Protein AF-Q6QFH0-F1 (afdb_monomer)

Structure (mmCIF, N/CA/C/O backbone):
data_AF-Q6QFH0-F1
#
_entry.id   AF-Q6QFH0-F1
#
loop_
_atom_site.group_PDB
_atom_site.id
_atom_site.type_symbol
_atom_site.label_atom_id
_atom_site.label_alt_id
_atom_site.label_comp_id
_atom_site.label_asym_id
_atom_site.label_entity_id
_atom_site.label_seq_id
_atom_site.pdbx_PDB_ins_code
_atom_site.Cartn_x
_atom_site.Cartn_y
_atom_site.Cartn_z
_atom_site.occupancy
_atom_site.B_iso_or_equiv
_atom_site.auth_seq_id
_atom_site.auth_comp_id
_atom_site.auth_asym_id
_atom_site.auth_atom_id
_atom_site.pdbx_PDB_model_num
ATOM 1 N N . MET A 1 1 ? -15.747 -8.067 1.811 1.00 67.12 1 MET A N 1
ATOM 2 C CA . MET A 1 1 ? -14.749 -8.583 2.760 1.00 67.12 1 MET A CA 1
ATOM 3 C C . MET A 1 1 ? -13.334 -8.296 2.285 1.00 67.12 1 MET A C 1
ATOM 5 O O . MET A 1 1 ? -12.769 -9.105 1.547 1.00 67.12 1 MET A O 1
ATOM 9 N N . PRO A 1 2 ? -12.732 -7.148 2.642 1.00 84.94 2 PRO A N 1
ATOM 10 C CA . PRO A 1 2 ? -11.292 -7.014 2.578 1.00 84.94 2 PRO A CA 1
ATOM 11 C C . PRO A 1 2 ? -10.697 -7.846 3.722 1.00 84.94 2 PRO A C 1
ATOM 13 O O . PRO A 1 2 ? -10.607 -7.395 4.857 1.00 84.94 2 PRO A O 1
ATOM 16 N N . ASP A 1 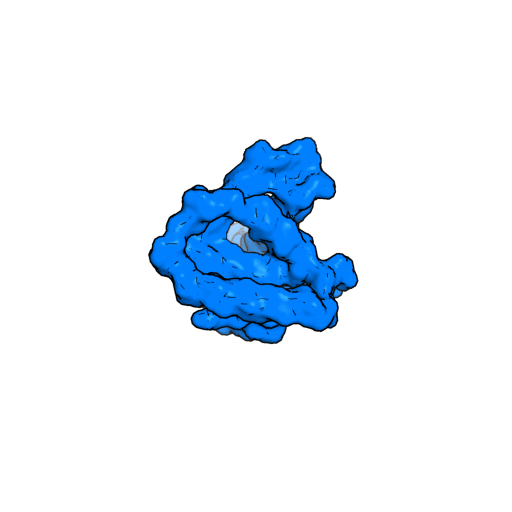3 ? -10.296 -9.081 3.432 1.00 93.75 3 ASP A N 1
ATOM 17 C CA . ASP A 1 3 ? -9.429 -9.819 4.350 1.00 93.75 3 ASP A CA 1
ATOM 18 C C . ASP A 1 3 ? -8.071 -9.096 4.417 1.00 93.75 3 ASP A C 1
ATOM 20 O O . ASP A 1 3 ? -7.347 -9.007 3.421 1.00 93.75 3 ASP A O 1
ATOM 24 N N . LEU A 1 4 ? -7.774 -8.518 5.585 1.00 95.81 4 LEU A N 1
ATOM 25 C CA . LEU A 1 4 ? -6.565 -7.739 5.851 1.00 95.81 4 LEU A CA 1
ATOM 26 C C . LEU A 1 4 ? -5.417 -8.593 6.397 1.00 95.81 4 LEU A C 1
ATOM 28 O O . LEU A 1 4 ? -4.416 -8.032 6.841 1.00 95.81 4 LEU A O 1
ATOM 32 N N . SER A 1 5 ? -5.527 -9.924 6.421 1.00 96.88 5 SER A N 1
ATOM 33 C CA . SER A 1 5 ? -4.403 -10.792 6.784 1.00 96.88 5 SER A CA 1
ATOM 34 C C . SER A 1 5 ? -3.234 -10.617 5.807 1.00 96.88 5 SER A C 1
ATOM 36 O O . SER A 1 5 ? -3.402 -10.167 4.667 1.00 96.88 5 SER A O 1
ATOM 38 N N . HIS A 1 6 ? -2.019 -10.951 6.253 1.00 97.31 6 HIS A N 1
ATOM 39 C CA . HIS A 1 6 ? -0.825 -10.835 5.408 1.00 97.31 6 HIS A CA 1
ATOM 40 C C . HIS A 1 6 ? -0.943 -11.701 4.146 1.00 97.31 6 HIS A C 1
ATOM 42 O O . HIS A 1 6 ? -0.709 -11.211 3.043 1.00 97.31 6 HIS A O 1
ATOM 48 N N . GLU A 1 7 ? -1.396 -12.946 4.292 1.00 97.25 7 GLU A N 1
ATOM 49 C CA . GLU A 1 7 ? -1.573 -13.884 3.180 1.00 97.25 7 GLU A CA 1
ATOM 50 C C . GLU A 1 7 ? -2.632 -13.404 2.177 1.00 97.25 7 GLU A C 1
ATOM 52 O O . GLU A 1 7 ? -2.376 -13.376 0.970 1.00 97.25 7 GLU A O 1
ATOM 57 N N . ALA A 1 8 ? -3.797 -12.953 2.656 1.00 97.50 8 ALA A N 1
ATOM 58 C CA . ALA A 1 8 ? -4.847 -12.450 1.775 1.00 97.50 8 ALA A CA 1
ATOM 59 C C . ALA A 1 8 ? -4.439 -11.152 1.068 1.00 97.50 8 ALA A C 1
ATOM 61 O O . ALA A 1 8 ? -4.709 -10.991 -0.123 1.00 97.50 8 ALA A O 1
ATOM 62 N N . SER A 1 9 ? -3.732 -10.255 1.763 1.00 97.75 9 SER A N 1
ATOM 63 C CA . SER A 1 9 ? -3.191 -9.030 1.163 1.00 97.75 9 SER A CA 1
ATOM 64 C C . SER A 1 9 ? -2.160 -9.355 0.080 1.00 97.75 9 SER A C 1
ATOM 66 O O . SER A 1 9 ? -2.196 -8.771 -1.002 1.00 97.75 9 SER A O 1
ATOM 68 N N . ALA A 1 10 ? -1.273 -10.324 0.322 1.00 97.50 10 ALA A N 1
ATOM 69 C CA . ALA A 1 10 ? -0.303 -10.778 -0.670 1.00 97.50 10 ALA A CA 1
ATOM 70 C C . ALA A 1 10 ? -0.994 -11.369 -1.910 1.00 97.50 10 ALA A C 1
ATOM 72 O O . ALA A 1 10 ? -0.649 -11.003 -3.035 1.00 97.50 10 ALA A O 1
ATOM 73 N N . LYS A 1 11 ? -2.007 -12.222 -1.713 1.00 97.88 11 LYS A N 1
ATOM 74 C CA . LYS A 1 11 ? -2.815 -12.786 -2.803 1.00 97.88 11 LYS A CA 1
ATOM 75 C C . LYS A 1 11 ? -3.537 -11.699 -3.600 1.00 97.88 11 LYS A C 1
ATOM 77 O O . LYS A 1 11 ? -3.505 -11.721 -4.826 1.00 97.88 11 LYS A O 1
ATOM 82 N N . TYR A 1 12 ? -4.129 -10.725 -2.912 1.00 97.50 12 TYR A N 1
ATOM 83 C CA . TYR A 1 12 ? -4.809 -9.599 -3.543 1.00 97.50 12 TYR A CA 1
ATOM 84 C C . TYR A 1 12 ? -3.877 -8.840 -4.493 1.00 97.50 12 TYR A C 1
ATOM 86 O O . TYR A 1 12 ? -4.212 -8.613 -5.653 1.00 97.50 12 TYR A O 1
ATOM 94 N N . TRP A 1 13 ? -2.682 -8.478 -4.016 1.00 97.94 13 TRP A N 1
ATOM 95 C CA . TRP A 1 13 ? -1.719 -7.752 -4.839 1.00 97.94 13 TRP A CA 1
ATOM 96 C C . TRP A 1 13 ? -1.155 -8.609 -5.971 1.00 97.94 13 TRP A C 1
ATOM 98 O O . TRP A 1 13 ? -0.882 -8.073 -7.043 1.00 97.94 13 TRP A O 1
ATOM 108 N N . PHE A 1 14 ? -1.003 -9.920 -5.760 1.00 97.44 14 PHE A N 1
ATOM 109 C CA . PHE A 1 14 ? -0.580 -10.865 -6.795 1.00 97.44 14 PHE A CA 1
ATOM 110 C C . PHE A 1 14 ? -1.579 -10.949 -7.958 1.00 97.44 14 PHE A C 1
ATOM 112 O O . PHE A 1 14 ? -1.168 -11.011 -9.114 1.00 97.44 14 PHE A O 1
ATOM 119 N N . GLU A 1 15 ? -2.879 -10.913 -7.659 1.00 97.06 15 GLU A N 1
ATOM 120 C CA . GLU A 1 15 ? -3.965 -10.943 -8.650 1.00 97.06 15 GLU A CA 1
ATOM 121 C C . GLU A 1 15 ? -4.267 -9.556 -9.256 1.00 97.06 15 GLU A C 1
ATOM 123 O O . GLU A 1 15 ? -5.112 -9.430 -10.145 1.00 97.06 15 GLU A O 1
ATOM 128 N N . TYR A 1 16 ? -3.581 -8.505 -8.798 1.00 95.38 16 TYR A N 1
ATOM 129 C CA . TYR A 1 16 ? -3.802 -7.138 -9.256 1.00 95.38 16 TYR A CA 1
ATOM 130 C C . TYR A 1 16 ? -3.293 -6.911 -10.689 1.00 95.38 16 TYR A C 1
ATOM 132 O O . TYR A 1 16 ? -2.306 -7.502 -11.124 1.00 95.38 16 TYR A O 1
ATOM 140 N N . LEU A 1 17 ? -3.947 -5.999 -11.423 1.00 94.19 17 LEU A N 1
ATOM 141 C CA . LEU A 1 17 ? -3.708 -5.781 -12.859 1.00 94.19 17 LEU A CA 1
ATOM 142 C C . LEU A 1 17 ? -2.246 -5.445 -13.202 1.00 94.19 17 LEU A C 1
ATOM 144 O O . LEU A 1 17 ? -1.743 -5.875 -14.238 1.00 94.19 17 LEU A O 1
ATOM 148 N N . ASP A 1 18 ? -1.579 -4.652 -12.359 1.00 93.50 18 ASP A N 1
ATOM 149 C CA . ASP A 1 18 ? -0.157 -4.334 -12.513 1.00 93.50 18 ASP A CA 1
ATOM 150 C C . ASP A 1 18 ? 0.699 -5.296 -11.665 1.00 93.50 18 ASP A C 1
ATOM 152 O O . ASP A 1 18 ? 0.814 -5.097 -10.449 1.00 93.50 18 ASP A O 1
ATOM 156 N N . PRO A 1 19 ? 1.364 -6.298 -12.276 1.00 93.50 19 PRO A N 1
ATOM 157 C CA . PRO A 1 19 ? 2.134 -7.303 -11.540 1.00 93.50 19 PRO A CA 1
ATOM 158 C C . PRO A 1 19 ? 3.371 -6.721 -10.840 1.00 93.50 19 PRO A C 1
ATOM 160 O O . PRO A 1 19 ? 3.949 -7.360 -9.956 1.00 93.50 19 PRO A O 1
ATOM 163 N N . MET A 1 20 ? 3.808 -5.508 -11.205 1.00 93.12 20 MET A N 1
ATOM 164 C CA . MET A 1 20 ? 4.923 -4.850 -10.522 1.00 93.12 20 MET A CA 1
ATOM 165 C C . MET A 1 20 ? 4.567 -4.443 -9.094 1.00 93.12 20 MET A C 1
ATOM 167 O O . MET A 1 20 ? 5.472 -4.359 -8.264 1.00 93.12 20 MET A O 1
ATOM 171 N N . ILE A 1 21 ? 3.283 -4.227 -8.789 1.00 95.94 21 ILE A N 1
ATOM 172 C CA . ILE A 1 21 ? 2.843 -3.821 -7.451 1.00 95.94 21 ILE A CA 1
ATOM 173 C C . ILE A 1 21 ? 3.159 -4.920 -6.437 1.00 95.94 21 ILE A C 1
ATOM 175 O O . ILE A 1 21 ? 3.898 -4.665 -5.487 1.00 95.94 21 ILE A O 1
ATOM 179 N N . TYR A 1 22 ? 2.712 -6.154 -6.688 1.00 97.81 22 TYR A N 1
ATOM 180 C CA . TYR A 1 22 ? 3.031 -7.305 -5.839 1.00 97.81 22 TYR A CA 1
ATOM 181 C C . TYR A 1 22 ? 4.535 -7.478 -5.622 1.00 97.81 22 TYR A C 1
ATOM 183 O O . TYR A 1 22 ? 5.001 -7.675 -4.497 1.00 97.81 22 TYR A O 1
ATOM 191 N N . ARG A 1 23 ? 5.315 -7.364 -6.703 1.00 96.31 23 ARG A N 1
ATOM 192 C CA . ARG A 1 23 ? 6.767 -7.543 -6.650 1.00 96.31 23 ARG A CA 1
ATOM 193 C C . ARG A 1 23 ? 7.447 -6.485 -5.781 1.00 96.31 23 ARG A C 1
ATOM 195 O O . ARG A 1 23 ? 8.333 -6.827 -5.002 1.00 96.31 23 ARG A O 1
ATOM 202 N N . VAL A 1 24 ? 7.053 -5.219 -5.917 1.00 97.81 24 VAL A N 1
ATOM 203 C CA . VAL A 1 24 ? 7.608 -4.119 -5.114 1.00 97.81 24 VAL A CA 1
ATOM 204 C C . VAL A 1 24 ? 7.214 -4.271 -3.648 1.00 97.81 24 VAL A C 1
ATOM 206 O O . VAL A 1 24 ? 8.083 -4.149 -2.789 1.00 97.81 24 VAL A O 1
ATOM 209 N N . ILE A 1 25 ? 5.952 -4.607 -3.365 1.00 98.12 25 ILE A N 1
ATOM 210 C CA . ILE A 1 25 ? 5.469 -4.853 -1.998 1.00 98.12 25 ILE A CA 1
ATOM 211 C C . ILE A 1 25 ? 6.273 -5.974 -1.343 1.00 98.12 25 ILE A C 1
ATOM 213 O O . ILE A 1 25 ? 6.844 -5.767 -0.278 1.00 98.12 25 ILE A O 1
ATOM 217 N N . THR A 1 26 ? 6.408 -7.121 -2.011 1.00 97.75 26 THR A N 1
ATOM 218 C CA . THR A 1 26 ? 7.165 -8.271 -1.487 1.00 97.75 26 THR A CA 1
ATOM 219 C C . THR A 1 26 ? 8.623 -7.900 -1.193 1.00 97.75 26 THR A C 1
ATOM 221 O O . THR A 1 26 ? 9.204 -8.341 -0.202 1.00 97.75 26 THR A O 1
ATOM 224 N N . PHE A 1 27 ? 9.227 -7.052 -2.033 1.00 97.75 27 PHE A N 1
ATOM 225 C CA . PHE A 1 27 ? 10.591 -6.576 -1.822 1.00 97.75 27 PHE A CA 1
ATOM 226 C C . PHE A 1 27 ? 10.697 -5.644 -0.608 1.00 97.75 27 PHE A C 1
ATOM 228 O O . PHE A 1 27 ? 11.618 -5.800 0.191 1.00 97.75 27 PHE A O 1
ATOM 235 N N . MET A 1 28 ? 9.748 -4.721 -0.427 1.00 98.12 28 MET A N 1
ATOM 236 C CA . MET A 1 28 ? 9.682 -3.877 0.772 1.00 98.12 28 MET A CA 1
ATOM 237 C C . MET A 1 28 ? 9.494 -4.725 2.033 1.00 98.12 28 MET A C 1
ATOM 239 O O . MET A 1 28 ? 10.244 -4.573 2.992 1.00 98.12 28 MET A O 1
ATOM 243 N N . GLU A 1 29 ? 8.560 -5.673 2.011 1.00 98.12 29 GLU A N 1
ATOM 244 C CA . GLU A 1 29 ? 8.240 -6.522 3.161 1.00 98.12 29 GLU A CA 1
ATOM 245 C C . GLU A 1 29 ? 9.403 -7.422 3.599 1.00 98.12 29 GLU A C 1
ATOM 247 O O . GLU A 1 29 ? 9.536 -7.710 4.789 1.00 98.12 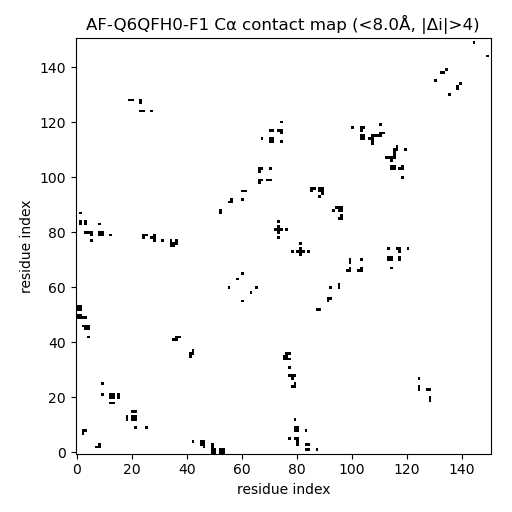29 GLU A O 1
ATOM 252 N N . SER A 1 30 ? 10.293 -7.809 2.676 1.00 97.94 30 SER A N 1
ATOM 253 C CA . SER A 1 30 ? 11.489 -8.610 2.986 1.00 97.94 30 SER A CA 1
ATOM 254 C C . SER A 1 30 ? 12.464 -7.946 3.970 1.00 97.94 30 SER A C 1
ATOM 256 O O . SER A 1 30 ? 13.291 -8.630 4.574 1.00 97.94 30 SER A O 1
ATOM 258 N N . VAL A 1 31 ? 12.360 -6.625 4.157 1.00 98.06 31 VAL A N 1
ATOM 259 C CA . VAL A 1 31 ? 13.171 -5.840 5.104 1.00 98.06 31 VAL A CA 1
ATOM 260 C C . VAL A 1 31 ? 12.331 -5.195 6.216 1.00 98.06 31 VAL A C 1
ATOM 262 O O . VAL A 1 31 ? 12.827 -4.376 6.988 1.00 98.06 31 VAL A O 1
ATOM 265 N N . GLU A 1 32 ? 11.064 -5.590 6.352 1.00 98.06 32 GLU A N 1
ATOM 266 C CA . GLU A 1 32 ? 10.114 -5.083 7.352 1.00 98.06 32 GLU A CA 1
ATOM 267 C C . GLU A 1 32 ? 10.017 -5.992 8.589 1.00 98.06 32 GLU A C 1
ATOM 269 O O . GLU A 1 32 ? 8.937 -6.244 9.119 1.00 98.06 32 GLU A O 1
ATOM 274 N N . ASN A 1 33 ? 11.153 -6.479 9.096 1.00 96.88 33 ASN A N 1
ATOM 275 C CA . ASN A 1 33 ? 11.203 -7.321 10.307 1.00 96.88 33 ASN A CA 1
ATOM 276 C C . ASN A 1 33 ? 10.853 -6.563 11.604 1.00 96.88 33 ASN A C 1
ATOM 278 O O . ASN A 1 33 ? 10.794 -7.160 12.672 1.00 96.88 33 ASN A O 1
ATOM 282 N N . TRP A 1 34 ? 10.669 -5.247 11.513 1.00 97.19 34 TRP A N 1
ATOM 283 C CA . TRP A 1 34 ? 10.366 -4.346 12.624 1.00 97.19 34 TRP A CA 1
ATOM 284 C C . TRP A 1 34 ? 8.862 -4.079 12.801 1.00 97.19 34 TRP A C 1
ATOM 286 O O . TRP A 1 34 ? 8.488 -3.417 13.766 1.00 97.19 34 TRP A O 1
ATOM 296 N N . THR A 1 35 ? 8.006 -4.540 11.879 1.00 97.69 35 THR A N 1
ATOM 297 C CA . THR A 1 35 ? 6.550 -4.347 11.996 1.00 97.69 35 THR A CA 1
ATOM 298 C C . THR A 1 35 ? 5.957 -5.272 13.057 1.00 97.69 35 THR A C 1
ATOM 300 O O . THR A 1 35 ? 6.574 -6.258 13.456 1.00 97.69 35 THR A O 1
ATOM 303 N N . LEU A 1 36 ? 4.753 -4.947 13.528 1.00 97.00 36 LEU A N 1
ATOM 304 C CA . LEU A 1 36 ? 4.125 -5.618 14.673 1.00 97.00 36 LEU A CA 1
ATOM 305 C C . LEU A 1 36 ? 3.296 -6.861 14.300 1.00 97.00 36 LEU A C 1
ATOM 307 O O . LEU A 1 36 ? 2.684 -7.474 15.175 1.00 97.00 36 LEU A O 1
ATOM 311 N N . ASP A 1 37 ? 3.260 -7.221 13.016 1.00 96.06 37 ASP A N 1
ATOM 312 C CA . ASP A 1 37 ? 2.507 -8.365 12.495 1.00 96.06 37 ASP A CA 1
ATOM 313 C C . ASP A 1 37 ? 2.892 -9.679 13.192 1.00 96.06 37 ASP A C 1
ATOM 315 O O . ASP A 1 37 ? 4.066 -9.943 13.459 1.00 96.06 37 ASP A O 1
ATOM 319 N N . GLY A 1 38 ? 1.892 -10.527 13.441 1.00 93.06 38 GLY A N 1
ATOM 320 C CA . GLY A 1 38 ? 2.063 -11.832 14.085 1.00 93.06 38 GLY A CA 1
ATOM 321 C C . GLY A 1 38 ? 1.769 -11.864 15.588 1.00 93.06 38 GLY A C 1
ATOM 322 O O . GLY A 1 38 ? 1.659 -12.956 16.145 1.00 93.06 38 GLY A O 1
ATOM 323 N N . ASN A 1 39 ? 1.586 -10.716 16.253 1.00 96.06 39 ASN A N 1
ATOM 324 C CA . ASN A 1 39 ? 1.036 -10.702 17.613 1.00 96.06 39 ASN A CA 1
ATOM 325 C C . ASN A 1 39 ? -0.442 -11.162 17.582 1.00 96.06 39 ASN A C 1
ATOM 327 O O . ASN A 1 39 ? -1.236 -10.517 16.897 1.00 96.06 39 ASN A O 1
ATOM 331 N N . PRO A 1 40 ? -0.843 -12.213 18.330 1.00 96.88 40 PRO A N 1
ATOM 332 C CA . PRO A 1 40 ? -2.215 -12.729 18.305 1.00 96.88 40 PRO A CA 1
ATOM 333 C C . PRO A 1 40 ? -3.300 -11.684 18.598 1.00 96.88 40 PRO A C 1
ATOM 335 O O . PRO A 1 40 ? -4.316 -11.667 17.910 1.00 96.88 40 PRO A O 1
ATOM 338 N N . GLU A 1 41 ? -3.072 -10.790 19.564 1.00 97.12 41 GLU A N 1
ATOM 339 C CA . GLU A 1 41 ? -4.034 -9.741 19.933 1.00 97.12 41 GLU A CA 1
ATOM 340 C C . GLU A 1 41 ? -4.194 -8.715 18.803 1.00 97.12 41 GLU A C 1
ATOM 342 O O . GLU A 1 41 ? -5.302 -8.275 18.494 1.00 97.12 41 GLU A O 1
ATOM 347 N N . LEU A 1 42 ? -3.085 -8.370 18.138 1.00 95.44 42 LEU A N 1
ATOM 348 C CA . LEU A 1 42 ? -3.102 -7.485 16.976 1.00 95.44 42 LEU A CA 1
ATOM 349 C C . LEU A 1 42 ? -3.833 -8.144 15.801 1.00 95.44 42 LEU A C 1
ATOM 351 O O . LEU A 1 42 ? -4.633 -7.490 15.142 1.00 95.44 42 LEU A O 1
ATOM 355 N N . GLU A 1 43 ? -3.571 -9.422 15.523 1.00 97.31 43 GLU A N 1
ATOM 356 C CA . GLU A 1 43 ? -4.209 -10.131 14.409 1.00 97.31 43 GLU A CA 1
ATOM 357 C C . GLU A 1 43 ? -5.718 -10.296 14.617 1.00 97.31 43 GLU A C 1
ATOM 359 O O . GLU A 1 43 ? -6.488 -10.150 13.665 1.00 97.31 43 GLU A O 1
ATOM 364 N N . GLU A 1 44 ? -6.160 -10.533 15.854 1.00 97.00 44 GLU A N 1
ATOM 365 C CA . GLU A 1 44 ? -7.582 -10.548 16.199 1.00 97.00 44 GLU A CA 1
ATOM 366 C C . GLU A 1 44 ? -8.226 -9.173 15.975 1.00 97.00 44 GLU A C 1
ATOM 368 O O . GLU A 1 44 ? -9.246 -9.076 15.288 1.00 97.00 44 GLU A O 1
ATOM 373 N N . ALA A 1 45 ? -7.584 -8.099 16.449 1.00 97.19 45 ALA A N 1
ATOM 374 C CA . ALA A 1 45 ? -8.055 -6.734 16.228 1.00 97.19 45 ALA A CA 1
ATOM 375 C C . ALA A 1 45 ? -8.078 -6.354 14.735 1.00 97.19 45 ALA A C 1
ATOM 377 O O . ALA A 1 45 ? -9.028 -5.730 14.270 1.00 97.19 45 ALA A O 1
ATOM 378 N N . MET A 1 46 ? -7.072 -6.763 13.954 1.00 96.88 46 MET A N 1
ATOM 379 C CA . MET A 1 46 ? -7.014 -6.531 12.505 1.00 96.88 46 MET A CA 1
ATOM 380 C C . MET A 1 46 ? -8.100 -7.300 11.753 1.00 96.88 46 MET A C 1
ATOM 382 O O . MET A 1 46 ? -8.657 -6.789 10.780 1.00 96.88 46 MET A O 1
ATOM 386 N N . LYS A 1 47 ? -8.422 -8.517 12.202 1.00 95.88 47 LYS A N 1
ATOM 387 C CA . LYS A 1 47 ? -9.528 -9.302 11.651 1.00 95.88 47 LYS A CA 1
ATOM 388 C C . LYS A 1 47 ? -10.868 -8.626 11.928 1.00 95.88 47 LYS A C 1
ATOM 390 O O . LYS A 1 47 ? -11.670 -8.507 11.005 1.00 95.88 47 LYS A O 1
ATOM 395 N N . GLN A 1 48 ? -11.090 -8.162 13.158 1.00 95.88 48 GLN A N 1
ATOM 396 C CA . GLN A 1 48 ? -12.296 -7.414 13.506 1.00 95.88 48 GLN A CA 1
ATOM 397 C C . GLN A 1 48 ? -12.384 -6.110 12.704 1.00 95.88 48 GLN A C 1
ATOM 399 O O . GLN A 1 48 ? -13.414 -5.839 12.101 1.00 95.88 48 GLN A O 1
ATOM 404 N N . LEU A 1 49 ? -11.292 -5.348 12.602 1.00 94.81 49 LEU A N 1
ATOM 405 C CA . LEU A 1 49 ? -11.246 -4.125 11.798 1.00 94.81 49 LEU A CA 1
ATOM 406 C C . LEU A 1 49 ? -11.620 -4.388 10.333 1.00 94.81 49 LEU A C 1
ATOM 408 O O . LEU A 1 49 ? -12.393 -3.632 9.757 1.00 94.81 49 LEU A O 1
ATOM 412 N N . GLY A 1 50 ? -11.113 -5.468 9.731 1.00 94.06 50 GLY A N 1
ATOM 413 C CA . GLY A 1 50 ? -11.483 -5.855 8.366 1.00 94.06 50 GLY A CA 1
ATOM 414 C C . GLY A 1 50 ? -12.981 -6.142 8.196 1.00 94.06 50 GLY A C 1
ATOM 415 O O . GLY A 1 50 ? -13.532 -5.831 7.145 1.00 94.06 50 GLY A O 1
ATOM 416 N N . GLN A 1 51 ? -13.636 -6.684 9.229 1.00 93.56 51 GLN A N 1
ATOM 417 C CA . GLN A 1 51 ? -15.084 -6.924 9.250 1.00 93.56 51 GLN A CA 1
ATOM 418 C C . GLN A 1 51 ? -15.880 -5.629 9.435 1.00 93.56 51 GLN A C 1
ATOM 420 O O . GLN A 1 51 ? -16.874 -5.427 8.750 1.00 93.56 51 GLN A O 1
ATOM 425 N N . GLU A 1 52 ? -15.438 -4.728 10.314 1.00 92.25 52 GLU A N 1
ATOM 426 C CA . GLU A 1 52 ? -16.092 -3.423 10.498 1.00 92.25 52 GLU A CA 1
ATOM 427 C C . GLU A 1 52 ? -16.014 -2.572 9.221 1.00 92.25 52 GLU A C 1
ATOM 429 O O . GLU A 1 52 ? -16.947 -1.845 8.894 1.00 92.25 52 GLU A O 1
ATOM 434 N N . LEU A 1 53 ? -14.927 -2.707 8.451 1.00 90.56 53 LEU A N 1
ATOM 435 C CA . LEU A 1 53 ? -14.751 -2.017 7.171 1.00 90.56 53 LEU A CA 1
ATOM 436 C C . LEU A 1 53 ? -15.658 -2.541 6.042 1.00 90.56 53 LEU A C 1
ATOM 438 O O . LEU A 1 53 ? -15.698 -1.921 4.981 1.00 90.56 53 LEU A O 1
ATOM 442 N N . ASP A 1 54 ? -16.387 -3.645 6.241 1.00 86.56 54 ASP A N 1
ATOM 443 C CA . ASP A 1 54 ? -17.321 -4.171 5.237 1.00 86.56 54 ASP A CA 1
ATOM 444 C C . ASP A 1 54 ? -18.642 -3.392 5.151 1.00 86.56 54 ASP A C 1
ATOM 446 O O . ASP A 1 54 ? -19.227 -3.344 4.072 1.00 86.56 54 ASP A O 1
ATOM 450 N N . ASP A 1 55 ? -19.110 -2.773 6.241 1.00 87.56 55 ASP A N 1
ATOM 451 C CA . ASP A 1 55 ? -20.405 -2.058 6.297 1.00 87.56 55 ASP A CA 1
ATOM 452 C C . ASP A 1 55 ? -20.225 -0.542 6.495 1.00 87.56 55 ASP A C 1
ATOM 454 O O . ASP A 1 55 ? -20.985 0.130 7.194 1.00 87.56 55 ASP A O 1
ATOM 458 N N . ILE A 1 56 ? -19.186 0.029 5.877 1.00 87.75 56 ILE A N 1
ATOM 459 C CA . ILE A 1 56 ? -18.884 1.468 5.988 1.00 87.75 56 ILE A CA 1
ATOM 460 C C . ILE A 1 56 ? -19.585 2.326 4.931 1.00 87.75 56 ILE A C 1
ATOM 462 O O . ILE A 1 56 ? -19.401 3.539 4.929 1.00 87.75 56 ILE A O 1
ATOM 466 N N . GLU A 1 57 ? -20.419 1.750 4.058 1.00 86.56 57 GLU A N 1
ATOM 467 C CA . GLU A 1 57 ? -21.150 2.493 3.011 1.00 86.56 57 GLU A CA 1
ATOM 468 C C . GLU A 1 57 ? -22.035 3.608 3.589 1.00 86.56 57 GLU A C 1
ATOM 470 O O . GLU A 1 57 ? -22.203 4.665 2.984 1.00 86.56 57 GLU A O 1
ATOM 475 N N . LYS A 1 58 ? -22.593 3.383 4.784 1.00 86.94 58 LYS A N 1
ATOM 476 C CA . LYS A 1 58 ? -23.481 4.334 5.472 1.00 86.94 58 LYS A CA 1
ATOM 477 C C . LYS A 1 58 ? -22.737 5.309 6.382 1.00 86.94 58 LYS A C 1
ATOM 479 O O . LYS A 1 58 ? -23.361 6.211 6.937 1.00 86.94 58 LYS A O 1
ATOM 484 N N . ILE A 1 59 ? -21.437 5.103 6.576 1.00 87.12 59 ILE A N 1
ATOM 485 C CA . ILE A 1 59 ? -20.605 5.905 7.466 1.00 87.12 59 ILE A CA 1
ATOM 486 C C . ILE A 1 59 ? -19.854 6.923 6.620 1.00 87.12 59 ILE A C 1
ATOM 488 O O . ILE A 1 59 ? -19.139 6.563 5.691 1.00 87.12 59 ILE A O 1
ATOM 492 N N . ASP A 1 60 ? -19.968 8.200 6.971 1.00 85.06 60 ASP A N 1
ATOM 493 C CA . ASP A 1 60 ? -19.095 9.222 6.408 1.00 85.06 60 ASP A CA 1
ATOM 494 C C . ASP A 1 60 ? -17.737 9.152 7.120 1.00 85.06 60 ASP A C 1
ATOM 496 O O . ASP A 1 60 ? -17.559 9.685 8.220 1.00 85.06 60 ASP A O 1
ATOM 500 N N . LEU A 1 61 ? -16.768 8.478 6.489 1.00 84.81 61 LEU A N 1
ATOM 501 C CA . LEU A 1 61 ? -15.385 8.403 6.980 1.00 84.81 61 LEU A CA 1
ATOM 502 C C . LEU A 1 61 ? -14.775 9.787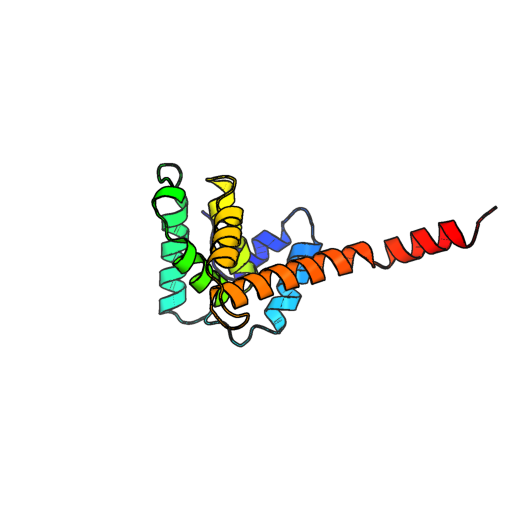 7.206 1.00 84.81 61 LEU A C 1
ATOM 504 O O . LEU A 1 61 ? -13.863 9.949 8.012 1.00 84.81 61 LEU A O 1
ATOM 508 N N . GLY A 1 62 ? -15.283 10.789 6.497 1.00 80.94 62 GLY A N 1
ATOM 509 C CA . GLY A 1 62 ? -14.831 12.145 6.621 1.00 80.94 62 GLY A CA 1
ATOM 510 C C . GLY A 1 62 ? -15.256 12.852 7.892 1.00 80.94 62 GLY A C 1
ATOM 511 O O . GLY A 1 62 ? -14.505 13.694 8.381 1.00 80.94 62 GLY A O 1
ATOM 512 N N . LEU A 1 63 ? -16.435 12.505 8.402 1.00 85.81 63 LEU A N 1
ATOM 513 C CA . LEU A 1 63 ? -16.941 12.962 9.694 1.00 85.81 63 LEU A CA 1
ATOM 514 C C . LEU A 1 63 ? -16.413 12.107 10.846 1.00 85.81 63 LEU A C 1
ATOM 516 O O . LEU A 1 63 ? -16.363 12.589 11.974 1.00 85.81 63 LEU A O 1
ATOM 520 N N . LEU A 1 64 ? -16.014 10.861 10.565 1.00 88.50 64 LEU A N 1
ATOM 521 C CA . LEU A 1 64 ? -15.389 9.983 11.549 1.00 88.50 64 LEU A CA 1
ATOM 522 C C . LEU A 1 64 ? -14.072 10.581 12.077 1.00 88.50 64 LEU A C 1
ATOM 524 O O . LEU A 1 64 ? -13.814 10.469 13.268 1.00 88.50 64 LEU A O 1
ATOM 528 N N . ALA A 1 65 ? -13.306 11.270 11.219 1.00 91.19 65 ALA A N 1
ATOM 529 C CA . ALA A 1 65 ? -12.102 12.033 11.579 1.00 91.19 65 ALA A CA 1
ATOM 530 C C . ALA A 1 65 ? -11.039 11.208 12.342 1.00 91.19 65 ALA A C 1
ATOM 532 O O . ALA A 1 65 ? -10.496 11.634 13.362 1.00 91.19 65 ALA A O 1
ATOM 533 N N . GLU A 1 66 ? -10.778 9.987 11.859 1.00 94.75 66 GLU A N 1
ATOM 534 C CA . GLU A 1 66 ? -9.856 9.022 12.476 1.00 94.75 66 GLU A CA 1
ATOM 535 C C . GLU A 1 66 ? -8.570 8.790 11.666 1.00 94.75 66 GLU A C 1
ATOM 537 O O . GLU A 1 66 ? -7.922 7.744 11.781 1.00 94.75 66 GLU A O 1
ATOM 542 N N . GLU A 1 67 ? -8.172 9.760 10.840 1.00 96.38 67 GLU A N 1
ATOM 543 C CA . GLU A 1 67 ? -6.995 9.686 9.970 1.00 96.38 67 GLU A CA 1
ATOM 544 C C . GLU A 1 67 ? -5.713 9.318 10.749 1.00 96.38 67 GLU A C 1
ATOM 546 O O . GLU A 1 67 ? -4.936 8.474 10.297 1.00 96.38 67 GLU A O 1
ATOM 551 N N . ASP A 1 68 ? -5.531 9.846 11.965 1.00 96.94 68 ASP A N 1
ATOM 552 C CA . ASP A 1 68 ? -4.381 9.540 12.831 1.00 96.94 68 ASP A CA 1
ATOM 553 C C . ASP A 1 68 ? -4.284 8.051 13.198 1.00 96.94 68 ASP A C 1
ATOM 555 O O . ASP A 1 68 ? -3.184 7.484 13.270 1.00 96.94 68 ASP A O 1
ATOM 559 N N . LYS A 1 69 ? -5.428 7.387 13.412 1.00 97.06 69 LYS A N 1
ATOM 560 C CA . LYS A 1 69 ? -5.468 5.949 13.705 1.00 97.06 69 LYS A CA 1
ATOM 561 C C . LYS A 1 69 ? -5.067 5.145 12.471 1.00 97.06 69 LYS A C 1
ATOM 563 O O . LYS A 1 69 ? -4.242 4.239 12.589 1.00 97.06 69 LYS A O 1
ATOM 568 N N . PHE A 1 70 ? -5.559 5.514 11.285 1.00 97.19 70 PHE A N 1
ATOM 569 C CA . PHE A 1 70 ? -5.140 4.883 10.028 1.00 97.19 70 PHE A CA 1
ATOM 570 C C . PHE A 1 70 ? -3.637 5.046 9.782 1.00 97.19 70 PHE A C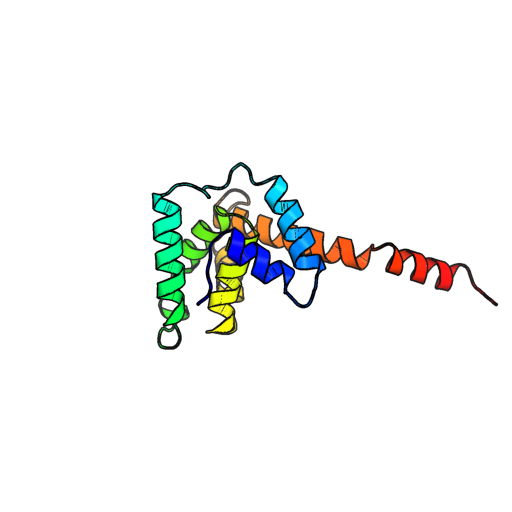 1
ATOM 572 O O . PHE A 1 70 ? -2.959 4.059 9.495 1.00 97.19 70 PHE A O 1
ATOM 579 N N . ILE A 1 71 ? -3.095 6.252 9.971 1.00 98.00 71 ILE A N 1
ATOM 580 C CA . ILE A 1 71 ? -1.657 6.540 9.852 1.00 98.00 71 ILE A CA 1
ATOM 581 C C . ILE A 1 71 ? -0.847 5.631 10.781 1.00 98.00 71 ILE A C 1
ATOM 583 O O . ILE A 1 71 ? 0.130 5.006 10.359 1.00 98.00 71 ILE A O 1
ATOM 587 N N . ARG A 1 72 ? -1.266 5.518 12.047 1.00 97.94 72 ARG A N 1
ATOM 588 C CA . ARG A 1 72 ? -0.595 4.674 13.041 1.00 97.94 72 ARG A CA 1
ATOM 589 C C . ARG A 1 72 ? -0.644 3.196 12.682 1.00 97.94 72 ARG A C 1
ATOM 591 O O . ARG A 1 72 ? 0.387 2.535 12.790 1.00 97.94 72 ARG A O 1
ATOM 598 N N . ILE A 1 73 ? -1.795 2.688 12.253 1.00 97.81 73 ILE A N 1
ATOM 599 C CA . ILE A 1 73 ? -1.954 1.279 11.879 1.00 97.81 73 ILE A CA 1
ATOM 600 C C . ILE A 1 73 ? -1.091 0.973 10.653 1.00 97.81 73 ILE A C 1
ATOM 602 O O . ILE A 1 73 ? -0.198 0.130 10.727 1.00 97.81 73 ILE A O 1
ATOM 606 N N . VAL A 1 74 ? -1.278 1.713 9.554 1.00 98.00 74 VAL A N 1
ATOM 607 C CA . VAL A 1 74 ? -0.553 1.496 8.290 1.00 98.00 74 VAL A CA 1
ATOM 608 C C . VAL A 1 74 ? 0.956 1.647 8.481 1.00 98.00 74 VAL A C 1
ATOM 610 O O . VAL A 1 74 ? 1.735 0.875 7.924 1.00 98.00 74 VAL A O 1
ATOM 613 N N . GLY A 1 75 ? 1.384 2.599 9.312 1.00 97.50 75 GLY A N 1
ATOM 614 C CA . GLY A 1 75 ? 2.790 2.818 9.624 1.00 97.50 75 GLY A CA 1
ATOM 615 C C . GLY A 1 75 ? 3.477 1.627 10.298 1.00 97.50 75 GLY A C 1
ATOM 616 O O . GLY A 1 75 ? 4.675 1.464 10.094 1.00 97.50 75 GLY A O 1
ATOM 617 N N . ASN A 1 76 ? 2.753 0.776 11.034 1.00 98.12 76 ASN A N 1
ATOM 618 C CA . ASN A 1 76 ? 3.340 -0.263 11.895 1.00 98.12 76 ASN A CA 1
ATOM 619 C C . ASN A 1 76 ? 3.037 -1.710 11.472 1.00 98.12 76 ASN A C 1
ATOM 621 O O . ASN A 1 76 ? 3.478 -2.635 12.155 1.00 98.12 76 ASN A O 1
ATOM 625 N N . ILE A 1 77 ? 2.340 -1.910 10.350 1.00 98.25 77 ILE A N 1
ATOM 626 C CA . ILE A 1 77 ? 2.093 -3.230 9.747 1.00 98.25 77 ILE A CA 1
ATOM 627 C C . ILE A 1 77 ? 2.832 -3.394 8.410 1.00 98.25 77 ILE A C 1
ATOM 629 O O . ILE A 1 77 ? 3.365 -2.424 7.845 1.00 98.25 77 ILE A O 1
ATOM 633 N N . LYS A 1 78 ? 2.858 -4.625 7.891 1.00 98.50 78 LYS A N 1
ATOM 634 C CA . LYS A 1 78 ? 3.420 -4.955 6.572 1.00 98.50 78 LYS A CA 1
ATOM 635 C C . LYS A 1 78 ? 2.832 -4.085 5.456 1.00 98.50 78 LYS A C 1
ATOM 637 O O . LYS A 1 78 ? 1.630 -3.804 5.433 1.00 98.50 78 LYS A O 1
ATOM 642 N N . SER A 1 79 ? 3.688 -3.664 4.521 1.00 98.31 79 SER A N 1
ATOM 643 C CA . SER A 1 79 ? 3.332 -2.740 3.430 1.00 98.31 79 SER A CA 1
ATOM 644 C C . SER A 1 79 ? 2.093 -3.172 2.642 1.00 98.31 79 SER A C 1
ATOM 646 O O . SER A 1 79 ? 1.218 -2.351 2.371 1.00 98.31 79 SER A O 1
ATOM 648 N N . GLY A 1 80 ? 1.974 -4.458 2.307 1.00 98.06 80 GLY A N 1
ATOM 649 C CA . GLY A 1 80 ? 0.853 -4.997 1.547 1.00 98.06 80 GLY A CA 1
ATOM 650 C C . GLY A 1 80 ? -0.475 -4.870 2.284 1.00 98.06 80 GLY A C 1
ATOM 651 O O . GLY A 1 80 ? -1.472 -4.488 1.670 1.00 98.06 80 GLY A O 1
ATOM 652 N N . ARG A 1 81 ? -0.484 -5.108 3.601 1.00 98.00 81 ARG A N 1
ATOM 653 C CA . ARG A 1 81 ? -1.673 -4.927 4.451 1.00 98.00 81 ARG A CA 1
ATOM 654 C C . ARG A 1 81 ? -2.045 -3.453 4.572 1.00 98.00 81 ARG A C 1
ATOM 656 O O . ARG A 1 81 ? -3.211 -3.097 4.436 1.00 98.00 81 ARG A O 1
ATOM 663 N N . GLY A 1 82 ? -1.047 -2.594 4.773 1.00 97.69 82 GLY A N 1
ATOM 664 C CA . GLY A 1 82 ? -1.229 -1.147 4.860 1.00 97.69 82 GLY A CA 1
ATOM 665 C C . GLY A 1 82 ? -1.863 -0.552 3.601 1.00 97.69 82 GLY A C 1
ATOM 666 O O . GLY A 1 82 ? -2.865 0.156 3.678 1.00 97.69 82 GLY A O 1
ATOM 667 N N . LEU A 1 83 ? -1.334 -0.907 2.427 1.00 97.69 83 LEU A N 1
ATOM 668 C CA . LEU A 1 83 ? -1.910 -0.500 1.144 1.00 97.69 83 LEU A CA 1
ATOM 669 C C . LEU A 1 83 ? -3.308 -1.092 0.938 1.00 97.69 83 LEU A C 1
ATOM 671 O O . LEU A 1 83 ? -4.191 -0.409 0.422 1.00 97.69 83 LEU A O 1
ATOM 675 N N . ARG A 1 84 ? -3.536 -2.346 1.356 1.00 97.06 84 ARG A N 1
ATOM 676 C CA . ARG A 1 84 ? -4.845 -2.998 1.225 1.00 97.06 84 ARG A CA 1
ATOM 677 C C . ARG A 1 84 ? -5.913 -2.295 2.060 1.00 97.06 84 ARG A C 1
ATOM 679 O O . ARG A 1 84 ? -7.039 -2.156 1.581 1.00 97.06 84 ARG A O 1
ATOM 686 N N . LEU A 1 85 ? -5.551 -1.840 3.260 1.00 96.88 85 LEU A N 1
ATOM 687 C CA . LEU A 1 85 ? -6.399 -1.051 4.151 1.00 96.88 85 LEU A CA 1
ATOM 688 C C . LEU A 1 85 ? -6.760 0.306 3.530 1.00 96.88 85 LEU A C 1
ATOM 690 O O . LEU A 1 85 ? -7.940 0.641 3.458 1.00 96.88 85 LEU A O 1
ATOM 694 N N . LEU A 1 86 ? -5.773 1.051 3.017 1.00 96.44 86 LEU A N 1
ATOM 695 C CA . LEU A 1 86 ? -6.025 2.326 2.329 1.00 96.44 86 LEU A CA 1
ATOM 696 C C . LEU A 1 86 ? -6.928 2.141 1.106 1.00 96.44 86 LEU A C 1
ATOM 698 O O . LEU A 1 86 ? -7.855 2.911 0.883 1.00 96.44 86 LEU A O 1
ATOM 702 N N . GLN A 1 87 ? -6.702 1.083 0.335 1.00 95.06 87 GLN A N 1
ATOM 703 C CA . GLN A 1 87 ? -7.549 0.772 -0.804 1.00 95.06 87 GLN A CA 1
ATOM 704 C C . GLN A 1 87 ? -8.969 0.371 -0.387 1.00 95.06 87 GLN A C 1
ATOM 706 O O . GLN A 1 87 ? -9.920 0.690 -1.096 1.00 95.06 87 GLN A O 1
ATOM 711 N N . ALA A 1 88 ? -9.136 -0.342 0.731 1.00 94.00 88 ALA A N 1
ATOM 712 C CA . ALA A 1 88 ? -10.451 -0.759 1.211 1.00 94.00 88 ALA A CA 1
ATOM 713 C C . ALA A 1 88 ? -11.350 0.453 1.485 1.00 94.00 88 ALA A C 1
ATOM 715 O O . ALA A 1 88 ? -12.474 0.488 0.992 1.00 94.00 88 ALA A O 1
ATOM 716 N N . ILE A 1 89 ? -10.827 1.472 2.174 1.00 94.00 89 ILE A N 1
ATOM 717 C CA . ILE A 1 89 ? -11.583 2.703 2.440 1.00 94.00 89 ILE A CA 1
ATOM 718 C C . ILE A 1 89 ? -11.821 3.530 1.171 1.00 94.00 89 ILE A C 1
ATOM 720 O O . ILE A 1 89 ? -12.914 4.054 0.993 1.00 94.00 89 ILE A O 1
ATOM 724 N N . ASP A 1 90 ? -10.845 3.595 0.261 1.00 93.81 90 ASP A N 1
ATOM 725 C CA . ASP A 1 90 ? -10.959 4.369 -0.985 1.00 93.81 90 ASP A CA 1
ATOM 726 C C . ASP A 1 90 ? -11.922 3.729 -1.999 1.00 93.81 90 ASP A C 1
ATOM 728 O O . ASP A 1 90 ? -12.533 4.417 -2.810 1.00 93.81 90 ASP A O 1
ATOM 732 N N . THR A 1 91 ? -12.096 2.405 -1.934 1.00 92.31 91 THR A N 1
ATOM 733 C CA . THR A 1 91 ? -13.049 1.675 -2.787 1.00 92.31 91 THR A CA 1
ATOM 734 C C . THR A 1 91 ? -14.495 2.003 -2.419 1.00 92.31 91 THR A C 1
ATOM 736 O O . THR A 1 91 ? -15.338 2.091 -3.309 1.00 92.31 91 THR A O 1
ATOM 739 N N . VAL A 1 92 ? -14.785 2.167 -1.124 1.00 91.12 92 VAL A N 1
ATOM 740 C CA . VAL A 1 92 ? -16.137 2.498 -0.646 1.00 91.12 92 VAL A CA 1
ATOM 741 C C . VAL A 1 92 ? -16.392 4.002 -0.735 1.00 91.12 92 VAL A C 1
ATOM 743 O O . VAL A 1 92 ? -17.442 4.420 -1.217 1.00 91.12 92 VAL A O 1
ATOM 746 N N . HIS A 1 93 ? -15.410 4.812 -0.333 1.00 90.88 93 HIS A N 1
ATOM 747 C CA . HIS A 1 93 ? -15.475 6.273 -0.345 1.00 90.88 93 HIS A CA 1
ATOM 748 C C . HIS A 1 93 ? -14.291 6.845 -1.140 1.00 90.88 93 HIS A C 1
ATOM 750 O O . HIS A 1 93 ? -13.215 7.071 -0.578 1.00 90.88 93 HIS A O 1
ATOM 756 N N . PRO A 1 94 ? -14.459 7.088 -2.455 1.00 93.25 94 PRO A N 1
ATOM 757 C CA . PRO A 1 94 ? -13.386 7.596 -3.304 1.00 93.25 94 PRO A CA 1
ATOM 758 C C . PRO A 1 94 ? -12.765 8.888 -2.762 1.00 93.25 94 PRO A C 1
ATOM 760 O O . PRO A 1 94 ? -13.458 9.881 -2.537 1.00 93.25 94 PRO A O 1
ATOM 763 N N . GLY A 1 95 ? -11.443 8.888 -2.581 1.00 92.56 95 GLY A N 1
ATOM 764 C CA . GLY A 1 95 ? -10.682 10.008 -2.030 1.00 92.56 95 GLY A CA 1
ATOM 765 C C . GLY A 1 95 ? -10.315 9.851 -0.553 1.00 92.56 95 GLY A C 1
ATOM 766 O O . GLY A 1 95 ? -9.488 10.624 -0.062 1.00 92.56 95 GLY A O 1
ATOM 767 N N . SER A 1 96 ? -10.847 8.853 0.161 1.00 94.00 96 SER A N 1
ATOM 768 C CA . SER A 1 96 ? -10.503 8.602 1.566 1.00 94.00 96 SER A CA 1
ATOM 769 C C . SER A 1 96 ? -9.017 8.314 1.774 1.00 94.00 96 SER A C 1
ATOM 771 O O . SER A 1 96 ? -8.427 8.860 2.705 1.00 94.00 96 SER A O 1
ATOM 773 N N . ALA A 1 97 ? -8.365 7.541 0.898 1.00 94.50 97 ALA A N 1
ATOM 774 C CA . ALA A 1 97 ? -6.922 7.313 1.027 1.00 94.50 97 ALA A CA 1
ATOM 775 C C . ALA A 1 97 ? -6.120 8.607 0.806 1.00 94.50 97 ALA A C 1
ATOM 777 O O . ALA A 1 97 ? -5.153 8.877 1.521 1.00 94.50 97 ALA A O 1
ATOM 778 N N . SER A 1 98 ? -6.554 9.441 -0.147 1.00 94.81 98 SER A N 1
ATOM 779 C CA . SER A 1 98 ? -5.93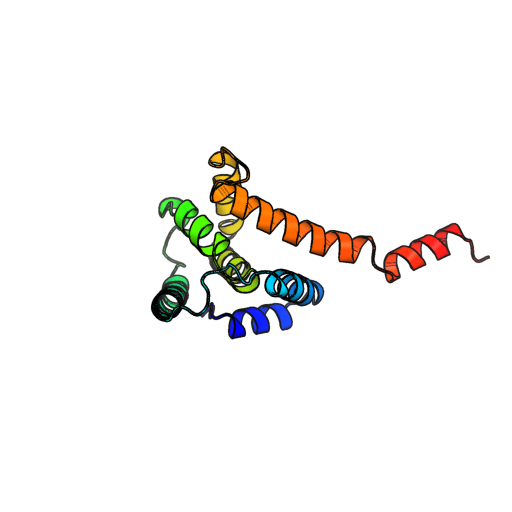7 10.747 -0.399 1.00 94.81 98 SER A CA 1
ATOM 780 C C . SER A 1 98 ? -6.076 11.679 0.800 1.00 94.81 98 SER A C 1
ATOM 782 O O . SER A 1 98 ? -5.138 12.407 1.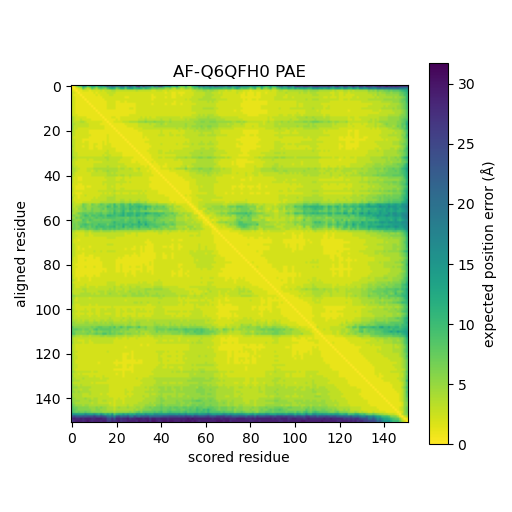107 1.00 94.81 98 SER A O 1
ATOM 784 N N . ARG A 1 99 ? -7.216 11.656 1.496 1.00 95.38 99 ARG A N 1
ATOM 785 C CA . ARG A 1 99 ? -7.415 12.451 2.712 1.00 95.38 99 ARG A CA 1
ATOM 786 C C . ARG A 1 99 ? -6.459 12.054 3.828 1.00 95.38 99 ARG A C 1
ATOM 788 O O . ARG A 1 99 ? -5.884 12.935 4.450 1.00 95.38 99 ARG A O 1
ATOM 795 N N . VAL A 1 100 ? -6.240 10.754 4.038 1.00 97.12 100 VAL A N 1
ATOM 796 C CA . VAL A 1 100 ? -5.266 10.267 5.032 1.00 97.12 100 VAL A CA 1
ATOM 797 C C . VAL A 1 100 ? -3.850 10.750 4.693 1.00 97.12 100 VAL A C 1
ATOM 799 O O . VAL A 1 100 ? -3.104 11.142 5.588 1.00 97.12 100 VAL A O 1
ATOM 802 N N . LEU A 1 101 ? -3.479 10.768 3.406 1.00 96.44 101 LEU A N 1
ATOM 803 C CA . LEU A 1 101 ? -2.193 11.311 2.951 1.00 96.44 101 LEU A CA 1
ATOM 804 C C . LEU A 1 101 ? -2.078 12.821 3.197 1.00 96.44 101 LEU A C 1
ATOM 806 O O . LEU A 1 101 ? -1.080 13.254 3.764 1.00 96.44 101 LEU A O 1
ATOM 810 N N . ILE A 1 102 ? -3.098 13.600 2.827 1.00 96.56 102 ILE A N 1
ATOM 811 C CA . ILE A 1 102 ? -3.126 15.057 3.042 1.00 96.56 102 ILE A CA 1
ATOM 812 C C . ILE A 1 102 ? -3.045 15.378 4.538 1.00 96.56 102 ILE A C 1
ATOM 814 O O . ILE A 1 102 ? -2.214 16.180 4.951 1.00 96.56 102 ILE A O 1
ATOM 818 N N . HIS A 1 103 ? -3.834 14.690 5.366 1.00 97.31 103 HIS A N 1
ATOM 819 C CA . HIS A 1 103 ? -3.807 14.858 6.819 1.00 97.31 103 HIS A CA 1
ATOM 820 C C . HIS A 1 103 ? -2.421 14.555 7.401 1.00 97.31 103 HIS A C 1
ATOM 822 O O . HIS A 1 103 ? -1.929 15.284 8.262 1.00 97.31 103 HIS A O 1
ATOM 828 N N . ALA A 1 104 ? -1.742 13.515 6.908 1.00 97.31 104 ALA A N 1
ATOM 829 C CA . ALA A 1 104 ? -0.374 13.221 7.321 1.00 97.31 104 ALA A CA 1
ATOM 830 C C . ALA A 1 104 ? 0.613 14.339 6.929 1.00 97.31 104 ALA A C 1
ATOM 832 O O . ALA A 1 104 ? 1.525 14.639 7.698 1.00 97.31 104 ALA A O 1
ATOM 833 N N . GLU A 1 105 ? 0.449 14.963 5.757 1.00 96.06 105 GLU A N 1
ATOM 834 C CA . GLU A 1 105 ? 1.282 16.098 5.324 1.00 96.06 105 GLU A CA 1
ATOM 835 C C . GLU A 1 105 ? 1.053 17.345 6.183 1.00 96.06 105 GLU A C 1
ATOM 837 O O . GLU A 1 105 ? 2.015 18.027 6.534 1.00 96.06 105 GLU A O 1
ATOM 842 N N . GLU A 1 106 ? -0.196 17.620 6.558 1.00 96.44 106 GLU A N 1
ATOM 843 C CA . GLU A 1 106 ? -0.569 18.783 7.372 1.00 96.44 106 GLU A CA 1
ATOM 844 C C . GLU A 1 106 ? -0.149 18.649 8.844 1.00 96.44 106 GLU A C 1
ATOM 846 O O . GLU A 1 106 ? 0.158 19.648 9.497 1.00 96.44 106 GLU A O 1
ATOM 851 N N . THR A 1 107 ? -0.122 17.424 9.377 1.00 95.88 107 THR A N 1
ATOM 852 C CA . THR A 1 107 ? 0.157 17.162 10.802 1.00 95.88 107 THR A CA 1
ATOM 853 C C . THR A 1 107 ? 1.612 16.808 11.102 1.00 95.88 107 THR A C 1
ATOM 855 O O . THR A 1 107 ? 2.070 17.008 12.230 1.00 95.88 107 THR A O 1
ATOM 858 N N . SER A 1 108 ? 2.358 16.296 10.120 1.00 96.31 108 SER A N 1
ATOM 859 C CA . SER A 1 108 ? 3.762 15.916 10.291 1.00 96.31 108 SER A CA 1
ATOM 860 C C . SER A 1 108 ? 4.645 17.144 10.536 1.00 96.31 108 SER A C 1
ATOM 862 O O . SER A 1 108 ? 4.827 17.993 9.665 1.00 96.31 108 SER A O 1
ATOM 864 N N . LEU A 1 109 ? 5.314 17.183 11.686 1.00 93.88 109 LEU A N 1
ATOM 865 C CA . LEU A 1 109 ? 6.309 18.201 12.039 1.00 93.88 109 LEU A CA 1
ATOM 866 C C . LEU A 1 109 ? 7.744 17.711 11.795 1.00 93.88 109 LEU A C 1
ATOM 868 O O . LEU A 1 109 ? 8.685 18.506 11.756 1.00 93.88 109 LEU A O 1
ATOM 872 N N . SER A 1 110 ? 7.939 16.397 11.663 1.00 94.50 110 SER A N 1
ATOM 873 C CA . SER A 1 110 ? 9.245 15.767 11.503 1.00 94.50 110 SER A CA 1
ATOM 874 C C . SER A 1 110 ? 9.156 14.458 10.729 1.00 94.50 110 SER A C 1
ATOM 876 O O . SER A 1 110 ? 8.255 13.652 10.903 1.00 94.50 110 SER A O 1
ATOM 878 N N . SER A 1 111 ? 10.199 14.148 9.959 1.00 89.44 111 SER A N 1
ATOM 879 C CA . SER A 1 111 ? 10.277 12.895 9.193 1.00 89.44 111 SER A CA 1
ATOM 880 C C . SER A 1 111 ? 10.325 11.605 10.036 1.00 89.44 111 SER A C 1
ATOM 882 O O . SER A 1 111 ? 10.365 10.515 9.458 1.00 89.44 111 SER A O 1
ATOM 884 N N . ASN A 1 112 ? 10.403 11.723 11.364 1.00 92.44 112 ASN A N 1
ATOM 885 C CA . ASN A 1 112 ? 10.453 10.609 12.315 1.00 92.44 112 ASN A CA 1
ATOM 886 C C . ASN A 1 112 ? 9.210 10.533 13.210 1.00 92.44 112 ASN A C 1
ATOM 888 O O . ASN A 1 112 ? 9.114 9.616 14.024 1.00 92.44 112 ASN A O 1
ATOM 892 N N . ASP A 1 113 ? 8.290 11.491 13.098 1.00 96.50 113 ASP A N 1
ATOM 893 C CA . ASP A 1 113 ? 6.990 11.355 13.737 1.00 96.50 113 ASP A CA 1
ATOM 894 C C . ASP A 1 113 ? 6.125 10.331 12.960 1.00 96.50 113 ASP A C 1
ATOM 896 O O . ASP A 1 113 ? 6.516 9.864 11.883 1.00 96.50 113 ASP A O 1
ATOM 900 N N . PRO A 1 114 ? 4.979 9.901 13.511 1.00 97.25 114 PRO A N 1
ATOM 901 C CA . PRO A 1 114 ? 4.178 8.835 12.914 1.00 97.25 114 PRO A CA 1
ATOM 902 C C . PRO A 1 114 ? 3.668 9.164 11.508 1.00 97.25 114 PRO A C 1
ATOM 904 O O . PRO A 1 114 ? 3.703 8.299 10.631 1.00 97.25 114 PRO A O 1
ATOM 907 N N . ALA A 1 115 ? 3.227 10.404 11.295 1.00 97.50 115 ALA A N 1
ATOM 908 C CA . ALA A 1 115 ? 2.728 10.880 10.014 1.00 97.50 115 ALA A CA 1
ATOM 909 C C . ALA A 1 115 ? 3.872 10.986 8.996 1.00 97.50 115 ALA A C 1
ATOM 911 O O . ALA A 1 115 ? 3.779 10.439 7.896 1.00 97.50 115 ALA A O 1
ATOM 912 N N . GLY A 1 116 ? 5.008 11.557 9.396 1.00 97.50 116 GLY A N 1
ATOM 913 C CA . GLY A 1 116 ? 6.214 11.638 8.580 1.00 97.50 116 GLY A CA 1
ATOM 914 C C . GLY A 1 116 ? 6.765 10.264 8.189 1.00 97.50 116 GLY A C 1
ATOM 915 O O . GLY A 1 116 ? 7.220 10.071 7.057 1.00 97.50 116 GLY A O 1
ATOM 916 N N . PHE A 1 117 ? 6.692 9.274 9.082 1.00 97.94 117 PHE A N 1
ATOM 917 C CA . PHE A 1 117 ? 7.094 7.901 8.777 1.00 97.94 117 PHE A CA 1
ATOM 918 C C . PHE A 1 117 ? 6.141 7.221 7.784 1.00 97.94 117 PHE A C 1
ATOM 920 O O . PHE A 1 117 ? 6.597 6.609 6.814 1.00 97.94 117 PHE A O 1
ATOM 927 N N . PHE A 1 118 ? 4.829 7.377 7.979 1.00 98.06 118 PHE A N 1
ATOM 928 C CA . PHE A 1 118 ? 3.806 6.917 7.039 1.00 98.06 118 PHE A CA 1
ATOM 929 C C . PHE A 1 118 ? 4.006 7.515 5.636 1.00 98.06 118 PHE A C 1
ATOM 931 O O . PHE A 1 118 ? 4.041 6.772 4.649 1.00 98.06 118 PHE A O 1
ATOM 938 N N . LEU A 1 119 ? 4.233 8.829 5.535 1.00 97.94 119 LEU A N 1
ATOM 939 C CA . LEU A 1 119 ? 4.529 9.505 4.267 1.00 97.94 119 LEU A CA 1
ATOM 940 C C . LEU A 1 119 ? 5.797 8.952 3.617 1.00 97.94 119 LEU A C 1
ATOM 942 O O . LEU A 1 119 ? 5.806 8.629 2.430 1.00 97.94 119 LEU A O 1
ATOM 946 N N . LYS A 1 120 ? 6.870 8.775 4.396 1.00 97.75 120 LYS A N 1
ATOM 947 C CA . LYS A 1 120 ? 8.146 8.249 3.895 1.00 97.75 120 LYS A CA 1
ATOM 948 C C . LYS A 1 120 ? 7.986 6.850 3.296 1.00 97.75 120 LYS A C 1
ATOM 950 O O . LYS A 1 120 ? 8.538 6.598 2.225 1.00 97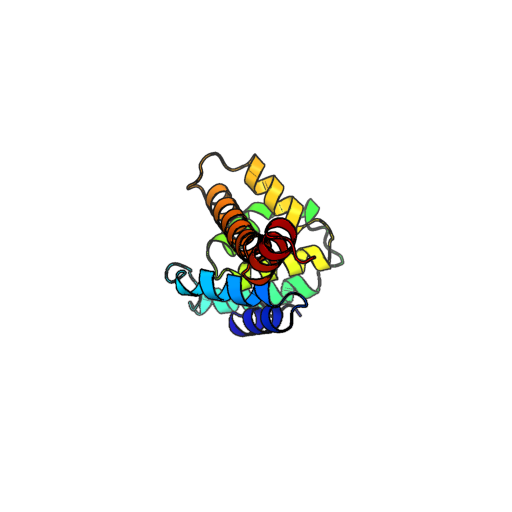.75 120 LYS A O 1
ATOM 955 N N . ARG A 1 121 ? 7.211 5.963 3.932 1.00 97.62 121 ARG A N 1
ATOM 956 C CA . ARG A 1 121 ? 6.919 4.621 3.392 1.00 97.62 121 ARG A CA 1
ATOM 957 C C . ARG A 1 121 ? 6.153 4.689 2.069 1.00 97.62 121 ARG A C 1
ATOM 959 O O . ARG A 1 121 ? 6.568 4.032 1.115 1.00 97.62 121 ARG A O 1
ATOM 966 N N . ASN A 1 122 ? 5.117 5.527 1.976 1.00 96.94 122 ASN A N 1
ATOM 967 C CA . ASN A 1 122 ? 4.355 5.721 0.735 1.00 96.94 122 ASN A CA 1
ATOM 968 C C . ASN A 1 122 ? 5.227 6.291 -0.398 1.00 96.94 122 ASN A C 1
ATOM 970 O O . ASN A 1 122 ? 5.221 5.777 -1.516 1.00 96.94 122 ASN A O 1
ATOM 974 N N . ILE A 1 123 ? 6.058 7.296 -0.104 1.00 97.31 123 ILE A N 1
ATOM 975 C CA . ILE A 1 123 ? 6.990 7.878 -1.081 1.00 97.31 123 ILE A CA 1
ATOM 976 C C . ILE A 1 123 ? 8.000 6.831 -1.571 1.00 97.31 123 ILE A C 1
ATOM 978 O O . ILE A 1 123 ? 8.313 6.785 -2.761 1.00 97.31 123 ILE A O 1
ATOM 982 N N . VAL A 1 124 ? 8.534 5.992 -0.678 1.00 98.06 124 VAL A N 1
ATOM 983 C CA . VAL A 1 124 ? 9.473 4.925 -1.056 1.00 98.06 124 VAL A CA 1
ATOM 984 C C . VAL A 1 124 ? 8.792 3.879 -1.936 1.00 98.06 124 VAL A C 1
ATOM 986 O O . VAL A 1 124 ? 9.371 3.511 -2.959 1.00 98.06 124 VAL A O 1
ATOM 989 N N . PHE A 1 125 ? 7.570 3.456 -1.601 1.00 97.88 125 PHE A N 1
ATOM 990 C CA . PHE A 1 125 ? 6.776 2.558 -2.444 1.00 97.88 125 PHE A CA 1
ATOM 991 C C . PHE A 1 125 ? 6.625 3.115 -3.866 1.00 97.88 125 PHE A C 1
ATOM 993 O O . PHE A 1 125 ? 6.976 2.443 -4.842 1.00 97.88 125 PHE A O 1
ATOM 1000 N N . GLU A 1 126 ? 6.208 4.377 -3.990 1.00 96.50 126 GLU A N 1
ATOM 1001 C CA . GLU A 1 126 ? 6.037 5.027 -5.289 1.00 96.50 126 GLU A CA 1
ATOM 1002 C C . GLU A 1 126 ? 7.352 5.162 -6.058 1.00 96.50 126 GLU A C 1
ATOM 1004 O O . GLU A 1 126 ? 7.416 4.852 -7.248 1.00 96.50 126 GLU A O 1
ATOM 1009 N N . ARG A 1 127 ? 8.442 5.549 -5.387 1.00 97.81 127 ARG A N 1
ATOM 1010 C CA . ARG A 1 127 ? 9.768 5.631 -6.017 1.00 97.81 127 ARG A CA 1
ATOM 1011 C C . ARG A 1 127 ? 10.218 4.279 -6.553 1.00 97.81 127 ARG A C 1
ATOM 1013 O O . ARG A 1 127 ? 10.650 4.209 -7.702 1.00 97.81 127 ARG A O 1
ATOM 1020 N N . LEU A 1 128 ? 10.102 3.212 -5.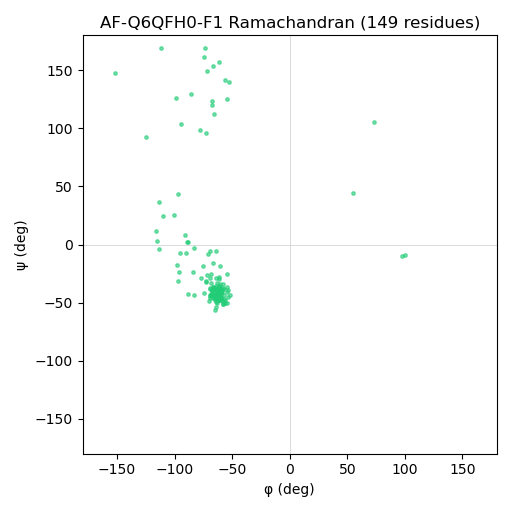762 1.00 97.12 128 LEU A N 1
ATOM 1021 C CA . LEU A 1 128 ? 10.489 1.866 -6.186 1.00 97.12 128 LEU A CA 1
ATOM 1022 C C . LEU A 1 128 ? 9.642 1.398 -7.373 1.00 97.12 128 LEU A C 1
ATOM 1024 O O . LEU A 1 128 ? 10.195 0.903 -8.357 1.00 97.12 128 LEU A O 1
ATOM 1028 N N . ARG A 1 129 ? 8.325 1.612 -7.327 1.00 95.44 129 ARG A N 1
ATOM 1029 C CA . ARG A 1 129 ? 7.393 1.252 -8.403 1.00 95.44 129 ARG A CA 1
ATOM 1030 C C . ARG A 1 129 ? 7.675 2.014 -9.695 1.00 95.44 129 ARG A C 1
ATOM 1032 O O . ARG A 1 129 ? 7.807 1.409 -10.761 1.00 95.44 129 ARG A O 1
ATOM 1039 N N . LEU A 1 130 ? 7.801 3.337 -9.610 1.00 96.62 130 LEU A N 1
ATOM 1040 C CA . LEU A 1 130 ? 8.000 4.201 -10.770 1.00 96.62 130 LEU A CA 1
ATOM 1041 C C . LEU A 1 130 ? 9.385 4.011 -11.381 1.00 96.62 130 LEU A C 1
ATOM 1043 O O . LEU A 1 130 ? 9.468 3.788 -12.586 1.00 96.62 130 LEU A O 1
ATOM 1047 N N . LEU A 1 131 ? 10.460 4.030 -10.588 1.00 97.56 131 LEU A N 1
ATOM 1048 C CA . LEU A 1 131 ? 11.820 3.870 -11.114 1.00 97.56 131 LEU A CA 1
ATOM 1049 C C . LEU A 1 131 ? 12.020 2.493 -11.753 1.00 97.56 131 LEU A C 1
ATOM 1051 O O . LEU A 1 131 ? 12.591 2.415 -12.840 1.00 97.56 131 LEU A O 1
ATOM 1055 N N . SER A 1 132 ? 11.468 1.431 -11.152 1.00 95.12 132 SER A N 1
ATOM 1056 C CA . SER A 1 132 ? 11.532 0.076 -11.721 1.00 95.12 132 SER A CA 1
ATOM 1057 C C . SER A 1 132 ? 10.843 -0.031 -13.080 1.00 95.12 132 SER A C 1
ATOM 1059 O O . SER A 1 132 ? 11.248 -0.849 -13.902 1.00 95.12 132 SER A O 1
ATOM 1061 N N . ARG A 1 133 ? 9.814 0.787 -13.338 1.00 94.50 133 ARG A N 1
ATOM 1062 C CA . ARG A 1 133 ? 9.089 0.825 -14.617 1.00 94.50 133 ARG A CA 1
ATOM 1063 C C . ARG A 1 133 ? 9.717 1.788 -15.624 1.00 94.50 133 ARG A C 1
ATOM 1065 O O . ARG A 1 133 ? 9.802 1.455 -16.803 1.00 94.50 133 ARG A O 1
ATOM 1072 N N . VAL A 1 134 ? 10.127 2.975 -15.178 1.00 97.31 134 VAL A N 1
ATOM 1073 C CA . VAL A 1 134 ? 10.707 4.034 -16.021 1.00 97.31 134 VAL A CA 1
ATOM 1074 C C . VAL A 1 134 ? 12.061 3.596 -16.570 1.00 97.31 134 VAL A C 1
ATOM 1076 O O . VAL A 1 134 ? 12.287 3.691 -17.773 1.00 97.31 134 VAL A O 1
ATOM 1079 N N . PHE A 1 135 ? 12.921 3.039 -15.717 1.00 97.75 135 PHE A N 1
ATOM 1080 C CA . PHE A 1 135 ? 14.266 2.589 -16.080 1.00 97.75 135 PHE A CA 1
ATOM 1081 C C . PHE A 1 135 ? 14.337 1.072 -16.301 1.00 97.75 135 PHE A C 1
ATOM 1083 O O . PHE A 1 135 ? 15.391 0.455 -16.143 1.00 97.75 135 PHE A O 1
ATOM 1090 N N . CYS A 1 136 ? 13.215 0.438 -16.663 1.00 97.00 136 CYS A N 1
ATOM 1091 C CA . CYS A 1 136 ? 13.216 -0.990 -16.953 1.00 97.00 136 CYS A CA 1
ATOM 1092 C C . CYS A 1 136 ? 14.029 -1.292 -18.222 1.00 97.00 136 CYS A C 1
ATOM 1094 O O . CYS A 1 136 ? 14.126 -0.476 -19.141 1.00 97.00 136 CYS A O 1
ATOM 1096 N N . GLN A 1 137 ? 14.570 -2.509 -18.308 1.00 97.69 137 GLN A N 1
ATOM 1097 C CA . GLN A 1 137 ? 15.400 -2.943 -19.438 1.00 97.69 137 GLN A CA 1
ATOM 1098 C C . GLN A 1 137 ? 14.714 -2.760 -20.797 1.00 97.69 137 GLN A C 1
ATOM 1100 O O . GLN A 1 137 ? 15.365 -2.391 -21.769 1.00 97.69 137 GLN A O 1
ATOM 1105 N N . TYR A 1 138 ? 13.398 -2.976 -20.865 1.00 97.38 138 TYR A N 1
ATOM 1106 C CA . TYR A 1 138 ? 12.623 -2.741 -22.081 1.00 97.38 138 TYR A CA 1
ATOM 1107 C C . TYR A 1 138 ? 12.664 -1.266 -22.515 1.00 97.38 138 TYR A C 1
ATOM 1109 O O . TYR A 1 138 ? 12.949 -0.984 -23.674 1.00 97.38 138 TYR A O 1
ATOM 1117 N N . ARG A 1 139 ? 12.439 -0.324 -21.586 1.00 97.44 139 ARG A N 1
ATOM 1118 C CA . ARG A 1 139 ? 12.459 1.123 -21.864 1.00 97.44 139 ARG A CA 1
ATOM 1119 C C . ARG A 1 139 ? 13.849 1.602 -22.270 1.00 97.44 139 ARG A C 1
ATOM 1121 O O . ARG A 1 139 ? 13.964 2.336 -23.243 1.00 97.44 139 ARG A O 1
ATOM 1128 N N . LEU A 1 140 ? 14.890 1.150 -21.571 1.00 97.62 140 LEU A N 1
ATOM 1129 C CA . LEU A 1 140 ? 16.272 1.502 -21.906 1.00 97.62 140 LEU A CA 1
ATOM 1130 C C . LEU A 1 140 ? 16.649 1.003 -23.306 1.00 97.62 140 LEU A C 1
ATOM 1132 O O . LEU A 1 140 ? 17.132 1.783 -24.117 1.00 97.62 140 LEU A O 1
ATOM 1136 N N . LYS A 1 141 ? 16.352 -0.262 -23.630 1.00 96.88 141 LYS A N 1
ATOM 1137 C CA . LYS A 1 141 ? 16.611 -0.82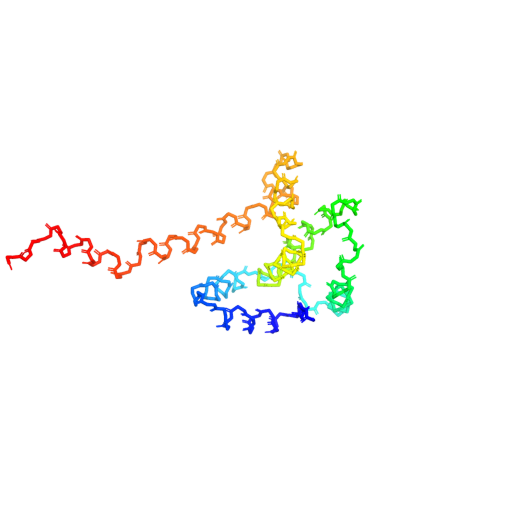7 -24.966 1.00 96.88 141 LYS A CA 1
ATOM 1138 C C . LYS A 1 141 ? 15.794 -0.149 -26.064 1.00 96.88 141 LYS A C 1
ATOM 1140 O O . LYS A 1 141 ? 16.295 0.000 -27.170 1.00 96.88 141 LYS A O 1
ATOM 1145 N N . LEU A 1 142 ? 14.558 0.259 -25.772 1.00 96.50 142 LEU A N 1
ATOM 1146 C CA . LEU A 1 142 ? 13.724 1.013 -26.709 1.00 96.50 142 LEU A CA 1
ATOM 1147 C C . LEU A 1 142 ? 14.370 2.355 -27.067 1.00 96.50 142 LEU A C 1
ATOM 1149 O O . LEU A 1 142 ? 14.459 2.691 -28.242 1.00 96.50 142 LEU A O 1
ATOM 1153 N N . VAL A 1 143 ? 14.837 3.099 -26.060 1.00 96.75 143 VAL A N 1
ATOM 1154 C CA . VAL A 1 143 ? 15.510 4.387 -26.269 1.00 96.75 143 VAL A CA 1
ATOM 1155 C C . VAL A 1 143 ? 16.845 4.195 -26.986 1.00 96.75 143 VAL A C 1
ATOM 1157 O O . VAL A 1 143 ? 17.127 4.942 -27.914 1.00 96.75 143 VAL A O 1
ATOM 1160 N N . LEU A 1 144 ? 17.628 3.175 -26.616 1.00 96.88 144 LEU A N 1
ATOM 1161 C CA . LEU A 1 144 ? 18.877 2.847 -27.310 1.00 96.88 144 LEU A CA 1
ATOM 1162 C C . LEU A 1 144 ? 18.631 2.563 -28.794 1.00 96.88 144 LEU A C 1
ATOM 1164 O O . LEU A 1 144 ? 19.224 3.234 -29.620 1.00 96.88 144 LEU A O 1
ATOM 1168 N N . ARG A 1 145 ? 17.679 1.689 -29.151 1.00 94.94 145 ARG A N 1
ATOM 1169 C CA . ARG A 1 145 ? 17.338 1.420 -30.564 1.00 94.94 145 ARG A CA 1
ATOM 1170 C C . ARG A 1 145 ? 16.890 2.668 -31.322 1.00 94.94 145 ARG A C 1
ATOM 1172 O O . ARG A 1 145 ? 17.236 2.836 -32.482 1.00 94.94 145 ARG A O 1
ATOM 1179 N N . ALA A 1 146 ? 16.122 3.540 -30.671 1.00 95.38 146 ALA A N 1
ATOM 1180 C CA . ALA A 1 146 ? 15.662 4.781 -31.286 1.00 95.38 146 ALA A CA 1
ATOM 1181 C C . ALA A 1 146 ? 16.798 5.797 -31.518 1.00 95.38 146 ALA A C 1
ATOM 1183 O O . ALA A 1 146 ? 16.691 6.615 -32.426 1.00 95.38 146 ALA A O 1
ATOM 1184 N N . LEU A 1 147 ? 17.853 5.770 -30.695 1.00 94.94 147 LEU A N 1
ATOM 1185 C CA . LEU A 1 147 ? 18.978 6.711 -30.761 1.00 94.94 147 LEU A CA 1
ATOM 1186 C C . LEU A 1 147 ? 20.192 6.171 -31.528 1.00 94.94 147 LEU A C 1
ATOM 1188 O O . LEU A 1 147 ? 20.920 6.961 -32.119 1.00 94.94 147 LEU A O 1
ATOM 1192 N N . GLU A 1 148 ? 20.429 4.859 -31.499 1.00 91.00 148 GLU A N 1
ATOM 1193 C CA . GLU A 1 148 ? 21.541 4.196 -32.194 1.00 91.00 148 GLU A CA 1
ATOM 1194 C C . GLU A 1 148 ? 21.297 4.093 -33.706 1.00 91.00 148 GLU A C 1
ATOM 1196 O O . GLU A 1 148 ? 22.264 3.976 -34.450 1.00 91.00 148 GLU A O 1
ATOM 1201 N N . GLY A 1 149 ? 20.040 4.235 -34.150 1.00 62.44 149 GLY A N 1
ATOM 1202 C CA . GLY A 1 149 ? 19.655 4.288 -35.558 1.00 62.44 149 GLY A CA 1
ATOM 1203 C C . GLY A 1 149 ? 19.747 2.926 -36.247 1.00 62.44 149 GLY A C 1
ATOM 1204 O O . GLY A 1 149 ? 20.833 2.474 -36.588 1.00 62.44 149 GLY A O 1
ATOM 1205 N N . ASP A 1 150 ? 18.596 2.303 -36.499 1.00 57.53 150 ASP A N 1
ATOM 1206 C CA . ASP A 1 150 ? 18.461 1.414 -37.658 1.00 57.53 150 ASP A CA 1
ATOM 1207 C C . ASP A 1 150 ? 18.078 2.298 -38.860 1.00 57.53 150 ASP A C 1
ATOM 1209 O O . ASP A 1 150 ? 17.162 3.123 -38.752 1.00 57.53 150 ASP A O 1
ATOM 1213 N N . GLU A 1 151 ? 18.810 2.147 -39.969 1.00 44.03 151 GLU A N 1
ATOM 1214 C CA . GLU A 1 151 ? 18.301 2.438 -41.320 1.00 44.03 151 GLU A CA 1
ATOM 1215 C C . GLU A 1 151 ? 17.032 1.622 -41.616 1.00 44.03 151 GLU A C 1
ATOM 1217 O O . GLU A 1 151 ? 16.961 0.442 -41.197 1.00 44.03 151 GLU A O 1
#

Solvent-accessible surface area (backbone atoms only — not comparable to full-atom values): 8410 Å² total; per-residue (Å²): 119,60,60,56,48,67,69,51,20,50,51,52,34,59,74,34,95,57,60,63,55,29,54,49,38,55,58,56,45,75,72,48,84,83,38,63,72,86,41,68,72,56,51,52,51,46,52,49,49,26,57,60,64,58,72,42,83,87,51,60,67,80,78,64,68,52,49,69,58,51,36,52,51,39,54,41,36,52,56,44,30,27,53,46,52,40,47,53,50,24,71,73,41,80,56,47,41,56,49,42,52,50,50,26,65,76,67,38,88,42,75,81,42,64,33,22,40,31,50,50,53,52,52,50,53,50,50,55,51,48,49,57,60,65,68,22,71,67,50,50,51,52,52,46,54,71,70,70,58,77,132

Radius of gyration: 17.98 Å; Cα contacts (8 Å, |Δi|>4): 144; chains: 1; bounding box: 45×33×61 Å

pLDDT: mean 94.39, std 7.05, range [44.03, 98.5]

Organism: Legionella pneumophila (NCBI:txid446)

Sequence (151 aa):
MPDLSHEASAKYWFEYLDPMIYRVITFMESVENWTLDGNPELEEAMKQLGQELDDIEKIDLGLLAEEDKFIRIVGNIKSGRGLRLLQAIDTVHPGSASRVLIHAEETSLSSNDPAGFFLKRNIVFERLRLLSRVFCQYRLKLVLRALEGDE

Foldseek 3Di:
DLPLAPVSLLVVQCPDPDNLLSVLLVVQQVPLPQAPPPDPVVNVVSRVVSVVLVPCLPPDVVVVPCLVVLLQNLLRHRVSSNVSVLVSNCVSPPCSSVVSLVVLVVPDPDCPPSSNSSNVSVVVSCCSSCCCVCVPPVNVVVVCDVVVDDD

Mean predicted aligned error: 3.86 Å

Secondary structure (DSSP, 8-state):
----SHHHHHHHHHTSS-HHHHHHHHHHHTT-TTS-TT-HHHHHHHHHHHHHGGG-TTS-HHHH--HHHHHHHHHHS-HHHHHHHHHHHHHHSTTHHHHHHHHHHHH-SSTTSHHHHHHHHHHHHHHHHHHHHHT-HHHHHHHHHHHH---

Nearest PDB structures (foldseek):
  7bwk-assembly1_C  TM=9.955E-01  e=1.511E-17  Legionella pneumophila subsp. pneumophila str. Philadelphia 1
  5x90-assembly2_B  TM=9.910E-01  e=7.027E-17  Legionella pneumophila subsp. pneumophila str. Philadelphia 1
  4tx5-assembly1_A  TM=1.937E-01  e=6.431E+00  Homo sapiens

InterPro domains:
  IPR049919 Type 4 adapter protein IcmW [NF038222] (1-139)
  IPR057079 Type 4 adapter protein IcmW-like [PF23130] (3-149)